Protein AF-X1MZF2-F1 (afdb_monomer_lite)

Radius of gyration: 12.07 Å; chains: 1; bounding box: 28×18×34 Å

Foldseek 3Di:
DCPVQVVCCVVPVDGPDPPPDPVDDPPDCPDPDDDDDPCVVVPDDDD

Structure (mmCIF, N/CA/C/O backbone):
data_AF-X1MZF2-F1
#
_entry.id   AF-X1MZF2-F1
#
loop_
_atom_site.group_PDB
_atom_site.id
_atom_site.type_symbol
_atom_site.label_atom_id
_atom_site.label_alt_id
_atom_site.label_comp_id
_atom_site.label_asym_id
_atom_site.label_entity_id
_atom_site.label_seq_id
_atom_site.pdbx_PDB_ins_code
_atom_site.Cartn_x
_atom_site.Cartn_y
_atom_site.Cartn_z
_atom_site.occupancy
_atom_site.B_iso_or_equiv
_atom_site.auth_seq_id
_atom_site.auth_comp_id
_atom_site.auth_asym_id
_atom_site.auth_atom_id
_atom_site.pdbx_PDB_model_num
ATOM 1 N N . GLU A 1 1 ? 10.169 -6.698 -6.271 1.00 53.88 1 GLU A N 1
ATOM 2 C CA . GLU A 1 1 ? 9.843 -6.128 -4.944 1.00 53.88 1 GLU A CA 1
ATOM 3 C C . GLU A 1 1 ? 9.308 -4.691 -4.991 1.00 53.88 1 GLU A C 1
ATOM 5 O O . GLU A 1 1 ? 8.440 -4.378 -4.193 1.00 53.88 1 GLU A O 1
ATOM 10 N N . SER A 1 2 ? 9.716 -3.825 -5.929 1.00 70.25 2 SER A N 1
ATOM 11 C CA . SER A 1 2 ? 9.223 -2.431 -6.004 1.00 70.25 2 SER A CA 1
ATOM 12 C C . SER A 1 2 ? 7.781 -2.246 -6.516 1.00 70.25 2 SER A C 1
ATOM 14 O O . SER A 1 2 ? 7.237 -1.160 -6.354 1.00 70.25 2 SER A O 1
ATOM 16 N N . TYR A 1 3 ? 7.149 -3.268 -7.108 1.00 78.81 3 TYR A N 1
ATOM 17 C CA . TYR A 1 3 ? 5.811 -3.164 -7.719 1.00 78.81 3 TYR A CA 1
ATOM 18 C C . TYR A 1 3 ? 4.717 -2.790 -6.712 1.00 78.81 3 TYR A C 1
ATOM 20 O O . TYR A 1 3 ? 3.998 -1.825 -6.935 1.00 78.81 3 TYR A O 1
ATOM 28 N N . PHE A 1 4 ? 4.672 -3.465 -5.559 1.00 83.00 4 PHE A N 1
ATOM 29 C CA . PHE A 1 4 ? 3.699 -3.160 -4.505 1.00 83.00 4 PHE A CA 1
ATOM 30 C C . PHE A 1 4 ? 3.812 -1.712 -4.011 1.00 83.00 4 PHE A C 1
ATOM 32 O O . PHE A 1 4 ? 2.809 -1.042 -3.812 1.00 83.00 4 PHE A O 1
ATOM 39 N N . ILE A 1 5 ? 5.038 -1.206 -3.840 1.00 83.69 5 ILE A N 1
ATOM 40 C CA . ILE A 1 5 ? 5.278 0.160 -3.349 1.00 83.69 5 ILE A CA 1
ATOM 41 C C . ILE A 1 5 ? 4.759 1.200 -4.353 1.00 83.69 5 ILE A C 1
ATOM 43 O O . ILE A 1 5 ? 4.214 2.225 -3.945 1.00 83.69 5 ILE A O 1
ATOM 47 N N . LEU A 1 6 ? 4.925 0.940 -5.652 1.00 81.56 6 LEU A N 1
ATOM 48 C CA . LEU A 1 6 ? 4.428 1.815 -6.715 1.00 81.56 6 LEU A CA 1
ATOM 49 C C . LEU A 1 6 ? 2.906 1.755 -6.838 1.00 81.56 6 LEU A C 1
ATOM 51 O O . LEU A 1 6 ? 2.277 2.804 -6.957 1.00 81.56 6 LEU A O 1
ATOM 55 N N . ASP A 1 7 ? 2.319 0.562 -6.758 1.00 87.00 7 ASP A N 1
ATOM 56 C CA . ASP A 1 7 ? 0.865 0.395 -6.767 1.00 87.00 7 ASP A CA 1
ATOM 57 C C . ASP A 1 7 ? 0.225 1.052 -5.537 1.00 87.00 7 ASP A C 1
ATOM 59 O O . ASP A 1 7 ? -0.785 1.737 -5.662 1.00 87.00 7 ASP A O 1
ATOM 63 N N . PHE A 1 8 ? 0.862 0.958 -4.366 1.00 87.44 8 PHE A N 1
ATOM 64 C CA . PHE A 1 8 ? 0.404 1.635 -3.152 1.00 87.44 8 PHE A CA 1
ATOM 65 C C . PHE A 1 8 ? 0.473 3.162 -3.291 1.00 87.44 8 PHE A C 1
ATOM 67 O O . PHE A 1 8 ? -0.473 3.858 -2.929 1.00 87.44 8 PHE A O 1
ATOM 74 N N . LEU A 1 9 ? 1.568 3.698 -3.849 1.00 84.38 9 LEU A N 1
ATOM 75 C CA . LEU A 1 9 ? 1.672 5.128 -4.155 1.00 84.38 9 LEU A CA 1
ATOM 76 C C . LEU A 1 9 ? 0.582 5.567 -5.141 1.00 84.38 9 LEU A C 1
ATOM 78 O O . LEU A 1 9 ? 0.034 6.655 -4.997 1.00 84.38 9 LEU A O 1
ATOM 82 N N . LYS A 1 10 ? 0.281 4.745 -6.148 1.00 86.06 10 LYS A N 1
ATOM 83 C CA . LYS A 1 10 ? -0.753 5.032 -7.143 1.00 86.06 10 LYS A CA 1
ATOM 84 C C . LYS A 1 10 ? -2.153 5.058 -6.520 1.00 86.06 10 LYS A C 1
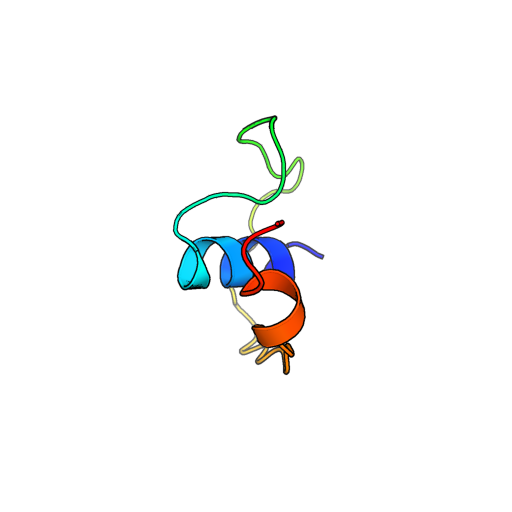ATOM 86 O O . LYS A 1 10 ? -2.927 5.940 -6.871 1.00 86.06 10 LYS A O 1
ATOM 91 N N . GLU A 1 11 ? -2.452 4.126 -5.617 1.00 89.56 11 GLU A N 1
ATOM 92 C CA . GLU A 1 11 ? -3.761 4.011 -4.962 1.00 89.56 11 GLU A CA 1
ATOM 93 C C . GLU A 1 11 ? -3.969 5.081 -3.874 1.00 89.56 11 GLU A C 1
ATOM 95 O O . GLU A 1 11 ? -5.005 5.738 -3.835 1.00 89.56 11 GLU A O 1
ATOM 100 N N . TYR A 1 12 ? -2.968 5.311 -3.015 1.00 88.06 12 TYR A N 1
ATOM 101 C CA . TYR A 1 12 ? -3.104 6.172 -1.829 1.00 88.06 12 TYR A CA 1
ATOM 102 C C . TYR A 1 12 ? -2.403 7.533 -1.938 1.00 88.06 12 TYR A C 1
ATOM 104 O O . TYR A 1 12 ? -2.570 8.378 -1.061 1.00 88.06 12 TYR A O 1
ATOM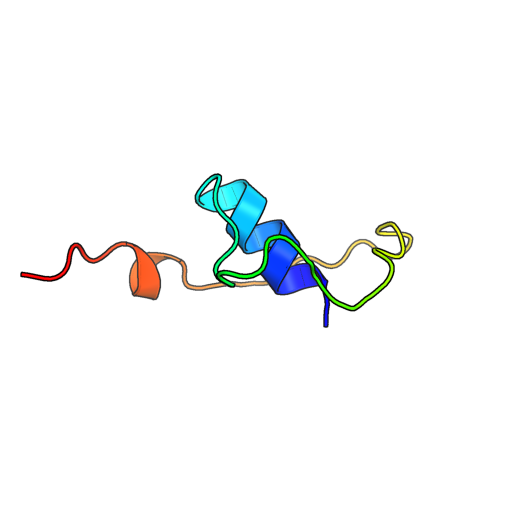 112 N N . GLY A 1 13 ? -1.595 7.776 -2.974 1.00 85.69 13 GLY A N 1
ATOM 113 C CA . GLY A 1 13 ? -0.854 9.033 -3.166 1.00 85.69 13 GLY A CA 1
ATOM 114 C C . GLY A 1 13 ? 0.339 9.231 -2.222 1.00 85.69 13 GLY A C 1
ATOM 115 O O . GLY A 1 13 ? 0.989 10.276 -2.250 1.00 85.69 13 GLY A O 1
ATOM 116 N N . VAL A 1 14 ? 0.651 8.237 -1.389 1.00 83.88 14 VAL A N 1
ATOM 117 C CA . VAL A 1 14 ? 1.711 8.276 -0.372 1.00 83.88 14 VAL A CA 1
ATOM 118 C C . VAL A 1 14 ? 2.480 6.959 -0.389 1.00 83.88 14 VAL A C 1
ATOM 120 O O . VAL A 1 14 ? 1.903 5.894 -0.589 1.00 83.88 14 VAL A O 1
ATOM 123 N N . TYR A 1 15 ? 3.791 7.013 -0.153 1.00 83.06 15 TYR A N 1
ATOM 124 C CA . TYR A 1 15 ? 4.570 5.800 0.072 1.00 83.06 15 TYR A CA 1
ATOM 125 C C . TYR A 1 15 ? 4.232 5.185 1.438 1.00 83.06 15 TYR A C 1
ATOM 127 O O . TYR A 1 15 ? 4.239 5.899 2.439 1.00 83.06 15 TYR A O 1
ATOM 135 N N . PRO A 1 16 ? 4.064 3.855 1.534 1.00 78.62 16 PRO A N 1
ATOM 136 C CA . PRO A 1 16 ? 3.852 3.188 2.821 1.00 78.62 16 PRO A CA 1
ATOM 137 C C . PRO A 1 16 ? 5.116 3.183 3.707 1.00 78.62 16 PRO A C 1
ATOM 139 O O . PRO A 1 16 ? 5.080 2.725 4.845 1.00 78.62 16 PRO A O 1
ATOM 142 N N . ILE A 1 17 ? 6.248 3.677 3.192 1.00 75.19 17 ILE A N 1
ATOM 143 C CA . ILE A 1 17 ? 7.549 3.737 3.865 1.00 75.19 17 ILE A CA 1
ATOM 144 C C . ILE A 1 17 ? 7.952 5.190 4.158 1.00 75.19 17 ILE A C 1
ATOM 146 O O . ILE A 1 17 ? 7.960 6.045 3.276 1.00 75.19 17 ILE A O 1
ATOM 150 N N . CYS A 1 18 ? 8.351 5.476 5.400 1.00 62.06 18 CYS A N 1
ATOM 151 C CA . CYS A 1 18 ? 8.593 6.840 5.895 1.00 62.06 18 CYS A CA 1
ATOM 152 C C . CYS A 1 18 ? 9.947 7.465 5.492 1.00 62.06 18 CYS A C 1
ATOM 154 O O . CYS A 1 18 ? 10.364 8.451 6.094 1.00 62.06 18 CYS A O 1
ATOM 156 N N . ASN A 1 19 ? 10.677 6.901 4.524 1.00 66.25 19 ASN A N 1
ATOM 157 C CA . ASN A 1 19 ? 12.019 7.370 4.147 1.00 66.25 19 ASN A CA 1
ATOM 158 C C . ASN A 1 19 ? 12.085 8.048 2.763 1.00 66.25 19 ASN A C 1
ATOM 160 O O . ASN A 1 19 ? 13.184 8.389 2.322 1.00 66.25 19 ASN A O 1
ATOM 164 N N . ASN A 1 20 ? 10.949 8.212 2.066 1.00 59.53 20 ASN A N 1
ATOM 165 C CA . ASN A 1 20 ? 10.847 8.721 0.686 1.00 59.53 20 ASN A CA 1
ATOM 166 C C . ASN A 1 20 ? 11.836 8.082 -0.311 1.00 59.53 20 ASN A C 1
ATOM 168 O O . A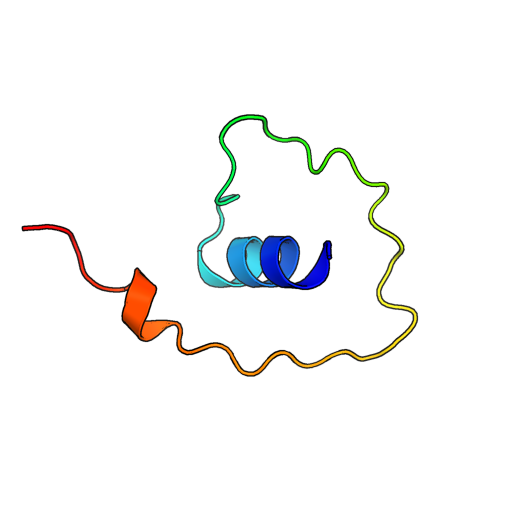SN A 1 20 ? 12.174 8.673 -1.337 1.00 59.53 20 ASN A O 1
ATOM 172 N N . LYS A 1 21 ? 12.332 6.878 -0.011 1.00 63.53 21 LYS A N 1
ATOM 173 C CA . LYS A 1 21 ? 13.318 6.163 -0.814 1.00 63.53 21 LYS A CA 1
ATOM 174 C C . LYS A 1 21 ? 12.966 4.683 -0.807 1.00 63.53 21 LYS A C 1
ATOM 176 O O . LYS A 1 21 ? 13.255 3.974 0.157 1.00 63.53 21 LYS A O 1
ATOM 181 N N . SER A 1 22 ? 12.445 4.174 -1.921 1.00 63.28 22 SER A N 1
ATOM 182 C CA . SER A 1 22 ? 12.690 2.768 -2.229 1.00 63.28 22 SER A CA 1
ATOM 183 C C . SER A 1 22 ? 14.204 2.656 -2.389 1.00 63.28 22 SER A C 1
ATOM 185 O O . SER A 1 22 ? 14.752 3.232 -3.321 1.00 63.28 22 SER A O 1
ATOM 187 N N . GLY A 1 23 ? 14.926 1.973 -1.500 1.00 60.12 23 GLY A N 1
ATOM 188 C CA . GLY A 1 23 ? 16.383 1.762 -1.636 1.00 60.12 23 GLY A CA 1
ATOM 189 C C . GLY A 1 23 ? 16.794 0.984 -2.901 1.00 60.12 23 GLY A C 1
ATOM 190 O O . GLY A 1 23 ? 17.938 0.570 -3.031 1.00 60.12 23 GLY A O 1
ATOM 191 N N . PHE A 1 24 ? 15.848 0.778 -3.814 1.00 62.91 24 PHE A N 1
ATOM 192 C CA . PHE A 1 24 ? 15.946 0.078 -5.069 1.00 62.91 24 PHE A CA 1
ATOM 193 C C . PHE A 1 24 ? 15.754 1.073 -6.205 1.00 62.91 24 PHE A C 1
ATOM 195 O O . PHE A 1 24 ? 14.834 1.894 -6.189 1.00 62.91 24 PHE A O 1
ATOM 202 N N . GLU A 1 25 ? 16.613 0.954 -7.209 1.00 66.06 25 GLU A N 1
ATOM 203 C CA . GLU A 1 25 ? 16.410 1.586 -8.500 1.00 66.06 25 GLU A CA 1
ATOM 204 C C . GLU A 1 25 ? 15.078 1.075 -9.066 1.00 66.06 25 GLU A C 1
ATOM 206 O O . GLU A 1 25 ? 14.883 -0.137 -9.220 1.00 66.06 25 GLU A O 1
ATOM 211 N N . ILE A 1 26 ? 14.127 1.981 -9.314 1.00 66.06 26 ILE A N 1
ATOM 212 C CA . ILE A 1 26 ? 12.856 1.629 -9.947 1.00 66.06 26 ILE A CA 1
ATOM 213 C C . ILE A 1 26 ? 13.184 1.240 -11.387 1.00 66.06 26 ILE A C 1
ATOM 215 O O . ILE A 1 26 ? 13.199 2.076 -12.291 1.00 66.06 26 ILE A O 1
ATOM 219 N N . LYS A 1 27 ? 13.484 -0.042 -11.603 1.00 62.09 27 LYS A N 1
ATOM 220 C CA . LYS A 1 27 ? 13.490 -0.612 -12.943 1.00 62.09 27 LYS A CA 1
ATOM 221 C C . LYS A 1 27 ? 12.070 -0.442 -13.463 1.00 62.09 27 LYS A C 1
ATOM 223 O O . LYS A 1 27 ? 11.128 -0.963 -12.862 1.00 62.09 27 LYS A O 1
ATOM 228 N N . LYS A 1 28 ? 11.925 0.391 -14.497 1.00 60.53 28 LYS A N 1
ATOM 229 C CA . LYS A 1 28 ? 10.655 0.629 -15.185 1.00 60.53 28 LYS A CA 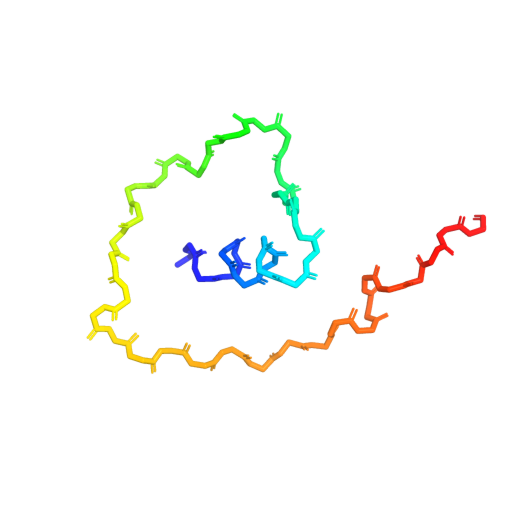1
ATOM 230 C C . LYS A 1 28 ? 9.993 -0.714 -15.487 1.00 60.53 28 LYS A C 1
ATOM 232 O O . LYS A 1 28 ? 10.681 -1.718 -15.651 1.00 60.53 28 LYS A O 1
ATOM 237 N N . HIS A 1 29 ? 8.663 -0.714 -15.502 1.00 59.31 29 HIS A N 1
ATOM 238 C CA . HIS A 1 29 ? 7.823 -1.877 -15.778 1.00 59.31 29 HIS A CA 1
A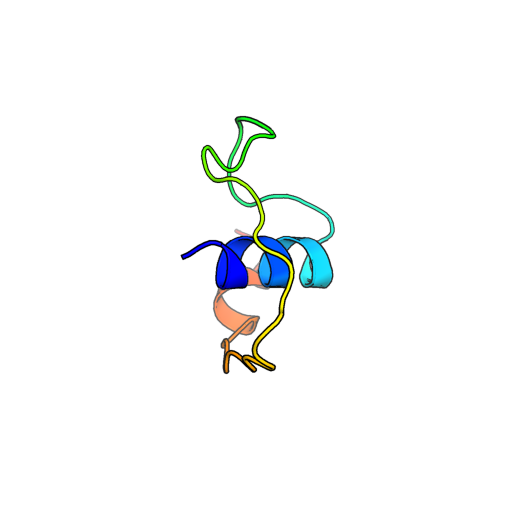TOM 239 C C . HIS A 1 29 ? 8.040 -2.404 -17.207 1.00 59.31 29 HIS A C 1
ATOM 241 O O . HIS A 1 29 ? 7.168 -2.285 -18.059 1.00 59.31 29 HIS A O 1
ATOM 247 N N . ASP A 1 30 ? 9.202 -2.992 -17.478 1.00 62.69 30 ASP A N 1
ATOM 248 C CA . ASP A 1 30 ? 9.489 -3.674 -18.741 1.00 62.69 30 ASP A CA 1
ATOM 249 C C . ASP A 1 30 ? 8.686 -4.982 -18.843 1.00 62.69 30 ASP A C 1
ATOM 251 O O . ASP A 1 30 ? 8.560 -5.566 -19.917 1.00 62.69 30 ASP A O 1
ATOM 255 N N . VAL A 1 31 ? 8.086 -5.418 -17.728 1.00 67.62 31 VAL A N 1
ATOM 256 C CA . VAL A 1 31 ? 7.122 -6.513 -17.665 1.00 67.62 31 VAL A CA 1
ATOM 257 C C . VAL A 1 31 ? 5.788 -5.962 -17.147 1.00 67.62 31 VAL A C 1
ATOM 259 O O . VAL A 1 31 ? 5.772 -5.360 -16.068 1.00 67.62 31 VAL A O 1
ATOM 262 N N . PRO A 1 32 ? 4.669 -6.160 -17.871 1.00 68.69 32 PRO A N 1
ATOM 263 C CA . PRO A 1 32 ? 3.342 -5.815 -17.379 1.00 68.69 32 PRO A CA 1
ATOM 264 C C . PRO A 1 32 ? 2.974 -6.774 -16.242 1.00 68.69 32 PRO A C 1
ATOM 266 O O . PRO A 1 32 ? 2.503 -7.886 -16.468 1.00 68.69 32 PRO A O 1
ATOM 269 N N . VAL A 1 33 ? 3.247 -6.353 -15.010 1.00 74.25 33 VAL A N 1
ATOM 270 C CA . VAL A 1 33 ? 2.861 -7.073 -13.796 1.00 74.25 33 VAL A CA 1
ATOM 271 C C . VAL A 1 33 ? 1.592 -6.427 -13.265 1.00 74.25 33 VAL A C 1
ATOM 273 O O . VAL A 1 33 ? 1.595 -5.250 -12.917 1.00 74.25 33 VAL A O 1
ATOM 276 N N . THR A 1 34 ? 0.510 -7.195 -13.210 1.00 79.25 34 THR A N 1
ATOM 277 C CA . THR A 1 34 ? -0.718 -6.803 -12.517 1.00 79.25 34 THR A CA 1
ATOM 278 C C . THR A 1 34 ? -0.745 -7.539 -11.189 1.00 79.25 34 THR A C 1
ATOM 280 O O . THR A 1 34 ? -0.762 -8.769 -11.168 1.00 79.25 34 THR A O 1
ATOM 283 N N . LEU A 1 35 ? -0.682 -6.794 -10.088 1.00 82.19 35 LEU A N 1
ATOM 284 C CA . LEU A 1 35 ? -0.847 -7.346 -8.752 1.00 82.19 35 LEU A CA 1
ATOM 285 C C . LEU A 1 35 ? -2.334 -7.339 -8.394 1.00 82.19 35 LEU A C 1
ATOM 287 O O . LEU A 1 35 ? -3.000 -6.316 -8.543 1.00 82.19 35 LEU A O 1
ATOM 291 N N . ASP A 1 36 ? -2.838 -8.476 -7.926 1.00 89.31 36 ASP A N 1
ATOM 292 C CA . ASP A 1 36 ? -4.162 -8.565 -7.313 1.00 89.31 36 ASP A CA 1
ATOM 293 C C . ASP A 1 36 ? -4.012 -8.262 -5.817 1.00 89.31 36 ASP A C 1
ATOM 295 O O . ASP A 1 36 ? -3.364 -9.018 -5.088 1.00 89.31 36 ASP A O 1
ATOM 299 N N . ILE A 1 37 ? -4.491 -7.091 -5.389 1.00 87.00 37 ILE A N 1
ATOM 300 C CA . ILE A 1 37 ? -4.290 -6.557 -4.037 1.00 87.00 37 ILE A CA 1
ATOM 301 C C . ILE A 1 37 ? -5.654 -6.236 -3.425 1.00 87.00 37 ILE A C 1
ATOM 303 O O . ILE A 1 37 ? -6.408 -5.415 -3.945 1.00 87.00 37 ILE A O 1
ATOM 307 N N . GLU A 1 38 ? -5.938 -6.829 -2.266 1.00 91.19 38 GLU A N 1
ATOM 308 C CA . GL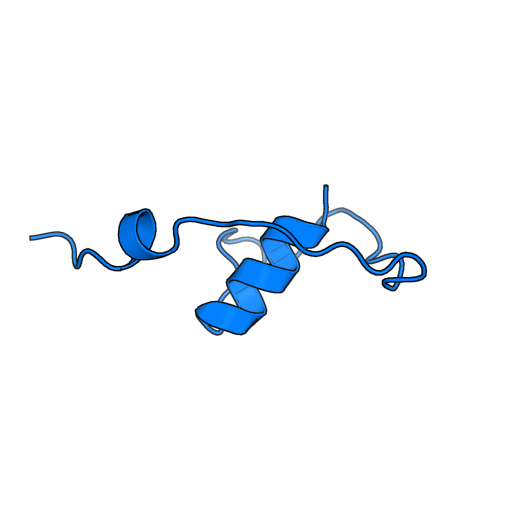U A 1 38 ? -7.121 -6.524 -1.456 1.00 91.19 38 GLU A CA 1
ATOM 309 C C . GLU A 1 38 ? -6.959 -5.175 -0.729 1.00 91.19 38 GLU A C 1
ATOM 311 O O . GLU A 1 38 ? -6.654 -5.105 0.464 1.00 91.19 38 GLU A O 1
ATOM 316 N N . TRP A 1 39 ? -7.161 -4.073 -1.455 1.00 88.50 39 TRP A N 1
ATOM 317 C CA . TRP A 1 39 ? -6.998 -2.709 -0.929 1.00 88.50 39 TRP A CA 1
ATOM 318 C C . TRP A 1 39 ? -7.909 -2.381 0.263 1.00 88.50 39 TRP A C 1
ATOM 320 O O . TRP A 1 39 ? -7.569 -1.542 1.097 1.00 88.50 39 TRP A O 1
ATOM 330 N N . GLU A 1 40 ? -9.033 -3.088 0.410 1.00 89.25 40 GLU A N 1
ATOM 331 C CA . GLU A 1 40 ? -9.952 -2.937 1.545 1.00 89.25 40 GLU A CA 1
ATOM 332 C C . GLU A 1 40 ? -9.295 -3.197 2.909 1.00 89.25 40 GLU A C 1
ATOM 334 O O . GLU A 1 40 ? -9.740 -2.668 3.930 1.00 89.25 40 GLU A O 1
ATOM 339 N N . TYR A 1 41 ? -8.205 -3.970 2.948 1.00 86.69 41 TYR A N 1
ATOM 340 C CA . TYR A 1 41 ? -7.423 -4.153 4.168 1.00 86.69 41 TYR A CA 1
ATOM 341 C C . TYR A 1 41 ? -6.862 -2.820 4.698 1.00 86.69 41 TYR A C 1
ATOM 343 O O . TYR A 1 41 ? -6.815 -2.604 5.910 1.00 86.69 41 TYR A O 1
ATOM 351 N N . PHE A 1 42 ? -6.480 -1.909 3.797 1.00 84.12 42 PHE A N 1
ATOM 352 C CA . PHE A 1 42 ? -5.864 -0.622 4.125 1.00 84.12 42 PHE A CA 1
ATOM 353 C C . PHE A 1 42 ? -6.872 0.537 4.189 1.00 84.12 42 PHE A C 1
ATOM 355 O O . PHE A 1 42 ? -6.535 1.605 4.695 1.00 84.12 42 PHE A O 1
ATOM 362 N N . SER A 1 43 ? -8.107 0.349 3.706 1.00 79.75 43 SER A N 1
ATOM 363 C CA . SER A 1 43 ? -9.140 1.398 3.665 1.00 79.75 43 SER A CA 1
ATOM 364 C C . SER A 1 43 ? -9.825 1.665 5.009 1.00 79.75 43 SER A C 1
ATOM 366 O O . SER A 1 43 ? -10.533 2.661 5.157 1.00 79.75 43 SER A O 1
ATOM 368 N N . LYS A 1 44 ? -9.632 0.801 6.011 1.00 75.00 44 LYS A N 1
ATOM 369 C CA . LYS A 1 44 ? -10.240 0.998 7.329 1.00 75.00 44 LYS A CA 1
ATOM 370 C C . LYS A 1 44 ? -9.525 2.114 8.081 1.00 75.00 44 LYS A C 1
ATOM 372 O O . LYS A 1 44 ? -8.436 1.920 8.620 1.00 75.00 44 LYS A O 1
ATOM 377 N N . GLU A 1 45 ? -10.192 3.264 8.175 1.00 63.53 45 GLU A N 1
ATOM 378 C CA . GLU A 1 45 ? -9.892 4.275 9.184 1.00 63.53 45 GLU A CA 1
ATOM 379 C C . GLU A 1 45 ? -9.808 3.587 10.551 1.00 63.53 45 GLU A C 1
ATOM 381 O O . GLU A 1 45 ? -10.766 2.968 11.027 1.00 63.53 45 GLU A O 1
ATOM 386 N N . ARG A 1 46 ? -8.620 3.645 11.161 1.00 56.31 46 ARG A N 1
ATOM 387 C CA . ARG A 1 46 ? -8.423 3.226 12.546 1.00 56.31 46 ARG A CA 1
ATOM 388 C C . ARG A 1 46 ? -9.371 4.054 13.417 1.00 56.31 46 ARG A C 1
ATOM 390 O O . ARG A 1 46 ? -9.158 5.255 13.560 1.00 56.31 46 ARG A O 1
ATOM 397 N N . LYS A 1 47 ? -10.408 3.409 13.957 1.00 45.25 47 LYS A N 1
ATOM 398 C CA . LYS A 1 47 ? -11.073 3.876 15.178 1.00 45.25 47 LYS A CA 1
ATOM 399 C C . LYS A 1 47 ? -10.081 3.884 16.335 1.00 45.25 47 LYS A C 1
ATOM 401 O O . LYS A 1 47 ? -9.213 2.979 16.358 1.00 45.25 47 LYS A O 1
#

Secondary structure (DSSP, 8-state):
-HHHHHHHHHHHSS-SSTTS--SS-----SS-------GGGT-----

pLDDT: mean 74.52, std 11.89, range [45.25, 91.19]

Sequence (47 aa):
ESYFILDFLKEYGVYPICNNKSGFEIKKHDVPVTLDIEWEYFSKERK

Organism: NCBI:txid412755